Protein AF-A0A967BMY0-F1 (afdb_monomer_lite)

Radius of gyration: 18.99 Å; chains: 1; bounding box: 35×41×43 Å

Structure (mmCIF, N/CA/C/O backbone):
data_AF-A0A967BMY0-F1
#
_entry.id   AF-A0A967BMY0-F1
#
loop_
_atom_site.group_PDB
_atom_site.id
_atom_site.type_symbol
_atom_site.label_atom_id
_atom_site.label_alt_id
_atom_site.label_comp_id
_atom_site.label_asym_id
_atom_site.label_entity_id
_atom_site.label_seq_id
_atom_site.pdbx_PDB_ins_code
_atom_site.Cartn_x
_atom_site.Cartn_y
_atom_site.Cartn_z
_atom_site.occupancy
_atom_site.B_iso_or_equiv
_atom_site.auth_seq_id
_atom_site.auth_comp_id
_atom_site.auth_asym_id
_atom_site.auth_atom_id
_atom_site.pdbx_PDB_model_num
ATOM 1 N N . VAL A 1 1 ? 8.248 -5.581 -21.957 1.00 63.72 1 VAL A N 1
ATOM 2 C CA . VAL A 1 1 ? 7.994 -4.436 -22.867 1.00 63.72 1 VAL A CA 1
ATOM 3 C C . VAL A 1 1 ? 6.939 -3.490 -22.286 1.00 63.72 1 VAL A C 1
ATOM 5 O O . VAL A 1 1 ? 7.336 -2.416 -21.870 1.00 63.72 1 VAL A O 1
ATOM 8 N N . ASP A 1 2 ? 5.673 -3.897 -22.093 1.00 88.31 2 ASP A N 1
ATOM 9 C CA . ASP A 1 2 ? 4.603 -3.030 -21.524 1.00 88.31 2 ASP A CA 1
ATOM 10 C C . ASP A 1 2 ? 4.942 -2.391 -20.152 1.00 88.31 2 ASP A C 1
ATOM 12 O O . ASP A 1 2 ? 4.725 -1.201 -19.950 1.00 88.31 2 ASP A O 1
ATOM 16 N N . GLN A 1 3 ? 5.558 -3.128 -19.217 1.00 86.25 3 GLN A N 1
ATOM 17 C CA . GLN A 1 3 ? 5.914 -2.567 -17.898 1.00 86.25 3 GLN A CA 1
ATOM 18 C C . GLN A 1 3 ? 6.969 -1.446 -17.959 1.00 86.25 3 GLN A C 1
ATOM 20 O O . GLN A 1 3 ? 6.872 -0.471 -17.216 1.00 86.25 3 GLN A O 1
ATOM 25 N N . ARG A 1 4 ? 7.947 -1.542 -18.872 1.00 91.56 4 ARG A N 1
ATOM 26 C CA . ARG A 1 4 ? 8.982 -0.510 -19.050 1.00 91.56 4 ARG A CA 1
ATOM 27 C C . ARG A 1 4 ? 8.374 0.780 -19.595 1.00 91.56 4 ARG A C 1
ATOM 29 O O . ARG A 1 4 ? 8.626 1.846 -19.046 1.00 91.56 4 ARG A O 1
ATOM 36 N N . GLU A 1 5 ? 7.520 0.678 -20.612 1.00 92.56 5 GLU A N 1
ATOM 37 C CA . GLU A 1 5 ? 6.829 1.836 -21.196 1.00 92.56 5 GLU A CA 1
ATOM 38 C C . GLU A 1 5 ? 5.979 2.579 -20.151 1.00 92.56 5 GLU A C 1
ATOM 40 O O . GLU A 1 5 ? 5.986 3.813 -20.094 1.00 92.56 5 GLU A O 1
ATOM 45 N N . ARG A 1 6 ? 5.304 1.838 -19.259 1.00 92.44 6 ARG A N 1
ATOM 46 C CA . ARG A 1 6 ? 4.560 2.420 -18.132 1.00 92.44 6 ARG A CA 1
ATOM 47 C C . ARG A 1 6 ? 5.476 3.190 -17.187 1.00 92.44 6 ARG A C 1
ATOM 49 O O . ARG A 1 6 ? 5.175 4.343 -16.881 1.00 92.44 6 ARG A O 1
ATOM 56 N N . PHE A 1 7 ? 6.599 2.614 -16.767 1.00 91.94 7 PHE A N 1
ATOM 57 C CA . PHE A 1 7 ? 7.546 3.306 -15.884 1.00 91.94 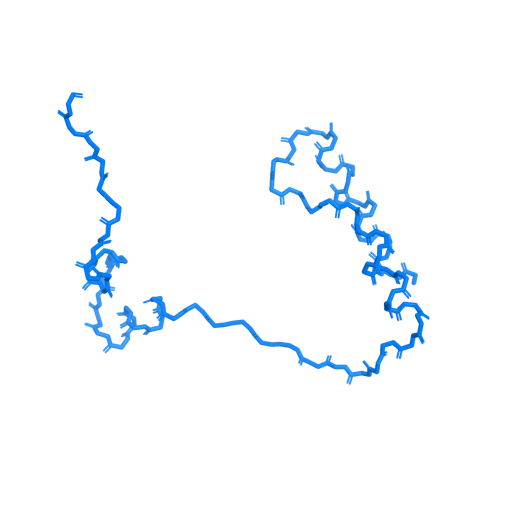7 PHE A CA 1
ATOM 58 C C . PHE A 1 7 ? 8.185 4.528 -16.553 1.00 91.94 7 PHE A C 1
ATOM 60 O O . PHE A 1 7 ? 8.316 5.572 -15.921 1.00 91.94 7 PHE A O 1
ATOM 67 N N . GLU A 1 8 ? 8.508 4.464 -17.845 1.00 92.25 8 GLU A N 1
ATOM 68 C CA . GLU A 1 8 ? 9.010 5.623 -18.590 1.00 92.25 8 GLU A CA 1
ATOM 69 C C . GLU A 1 8 ? 7.972 6.751 -18.683 1.00 92.25 8 GLU A C 1
ATOM 71 O O . GLU A 1 8 ? 8.327 7.930 -18.597 1.00 92.25 8 GLU A O 1
ATOM 76 N N . SER A 1 9 ? 6.685 6.416 -18.831 1.00 93.25 9 SER A N 1
ATOM 77 C CA . SER A 1 9 ? 5.604 7.409 -18.792 1.00 93.25 9 SER A CA 1
ATOM 78 C C . SER A 1 9 ? 5.467 8.065 -17.414 1.00 93.25 9 SER A C 1
ATOM 80 O O . SER A 1 9 ? 5.365 9.288 -17.337 1.00 93.25 9 SER A O 1
ATOM 82 N N . GLN A 1 10 ? 5.567 7.285 -16.333 1.00 93.44 10 GLN A N 1
ATOM 83 C CA . GLN A 1 10 ? 5.559 7.790 -14.958 1.00 93.44 10 GLN A CA 1
ATOM 84 C C . GLN A 1 10 ? 6.777 8.685 -14.698 1.00 93.44 10 GLN A C 1
ATOM 86 O O . GLN A 1 10 ? 6.636 9.794 -14.196 1.00 93.44 10 GLN A O 1
ATOM 91 N N . ALA A 1 11 ? 7.961 8.299 -15.175 1.00 92.25 11 ALA A N 1
ATOM 92 C CA . ALA A 1 11 ? 9.162 9.123 -15.067 1.00 92.25 11 ALA A CA 1
ATOM 93 C C . ALA A 1 11 ? 9.031 10.472 -15.804 1.00 92.25 11 ALA A C 1
ATOM 95 O O . ALA A 1 11 ? 9.586 11.479 -15.359 1.00 92.25 11 ALA A O 1
ATOM 96 N N . LYS A 1 12 ? 8.297 10.524 -16.927 1.00 93.56 12 LYS A N 1
ATOM 97 C CA . LYS A 1 12 ? 7.976 11.790 -17.612 1.00 93.56 12 LYS A CA 1
ATOM 98 C C . LYS A 1 12 ? 7.030 12.661 -16.781 1.00 93.56 12 LYS A C 1
ATOM 100 O O . LYS A 1 12 ? 7.267 13.864 -16.717 1.00 93.56 12 LYS A O 1
ATOM 105 N N . LEU A 1 13 ? 6.017 12.072 -16.140 1.00 93.81 13 LEU A N 1
ATOM 106 C CA . LEU A 1 13 ? 5.121 12.786 -15.217 1.00 93.81 13 LEU A CA 1
ATOM 107 C C . LEU A 1 13 ? 5.898 13.347 -14.019 1.00 93.81 13 LEU A C 1
ATOM 109 O O . LEU A 1 13 ? 5.776 14.532 -13.717 1.00 93.81 13 LEU A O 1
ATOM 113 N N . GLY A 1 14 ? 6.799 12.555 -13.432 1.00 92.56 14 GLY A N 1
ATOM 114 C CA . GLY A 1 14 ? 7.668 13.011 -12.345 1.00 92.56 14 GLY A CA 1
ATOM 115 C C . GLY A 1 14 ? 8.558 14.191 -12.749 1.00 92.56 14 GLY A C 1
ATOM 116 O O . GLY A 1 14 ? 8.647 15.185 -12.034 1.00 92.56 14 GLY A O 1
ATOM 117 N N . LYS A 1 15 ? 9.149 14.162 -13.955 1.00 92.50 15 LYS A N 1
ATOM 118 C CA . LYS A 1 15 ? 9.905 15.312 -14.500 1.00 92.50 15 LYS A CA 1
ATOM 119 C C . LYS A 1 15 ? 9.038 16.551 -14.742 1.00 92.50 15 LYS A C 1
ATOM 121 O O . LYS A 1 15 ? 9.574 17.655 -14.769 1.00 92.50 15 LYS A O 1
ATOM 126 N N . ALA A 1 16 ? 7.734 16.372 -14.939 1.00 95.69 16 ALA A N 1
ATOM 127 C CA . ALA A 1 16 ? 6.769 17.457 -15.085 1.00 95.69 16 ALA A CA 1
ATOM 128 C C . ALA A 1 16 ? 6.255 17.999 -13.735 1.00 95.69 16 ALA A C 1
ATOM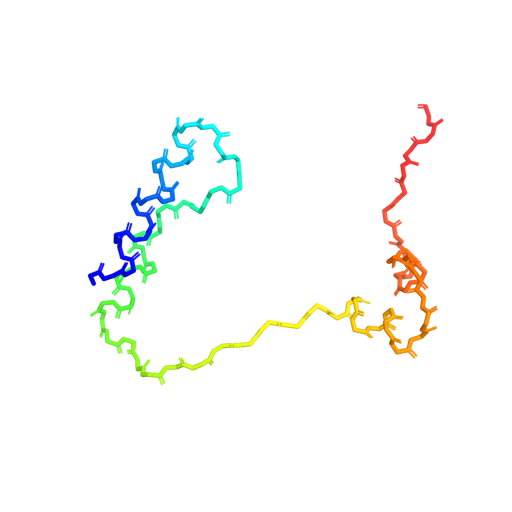 130 O O . ALA A 1 16 ? 5.457 18.934 -13.739 1.00 95.69 16 ALA A O 1
ATOM 131 N N . GLY A 1 17 ? 6.732 17.462 -12.603 1.00 94.38 17 GLY A N 1
ATOM 132 C CA . GLY A 1 17 ? 6.411 17.943 -11.257 1.00 94.38 17 GLY A CA 1
ATOM 133 C C . GLY A 1 17 ? 5.372 17.114 -10.501 1.00 94.38 17 GLY A C 1
ATOM 134 O O . GLY A 1 17 ? 4.877 17.576 -9.479 1.00 94.38 17 GLY A O 1
ATOM 135 N N . ASP A 1 18 ? 5.026 15.919 -10.984 1.00 95.12 18 ASP A N 1
ATOM 136 C CA . ASP A 1 18 ? 4.169 14.986 -10.246 1.00 95.12 18 ASP A CA 1
ATOM 137 C C . ASP A 1 18 ? 4.971 14.269 -9.142 1.00 95.12 18 ASP A C 1
ATOM 139 O O . ASP A 1 18 ? 5.782 13.385 -9.424 1.00 95.12 18 ASP A O 1
ATOM 143 N N . GLU A 1 19 ? 4.763 14.666 -7.884 1.00 93.19 19 GLU A N 1
ATOM 144 C CA . GLU A 1 19 ? 5.445 14.092 -6.712 1.00 93.19 19 GLU A CA 1
ATOM 145 C C . GLU A 1 19 ? 4.995 12.657 -6.385 1.00 93.19 19 GLU A C 1
ATOM 147 O O . GLU A 1 19 ? 5.708 11.941 -5.681 1.00 93.19 19 GLU A O 1
ATOM 152 N N . GLU A 1 20 ? 3.842 12.216 -6.900 1.00 93.12 20 GLU A N 1
ATOM 153 C CA . GLU A 1 20 ? 3.315 10.860 -6.691 1.00 93.12 20 GLU A CA 1
ATOM 154 C C . GLU A 1 20 ? 3.738 9.882 -7.801 1.00 93.12 20 GLU A C 1
ATOM 156 O O . GLU A 1 20 ? 3.467 8.67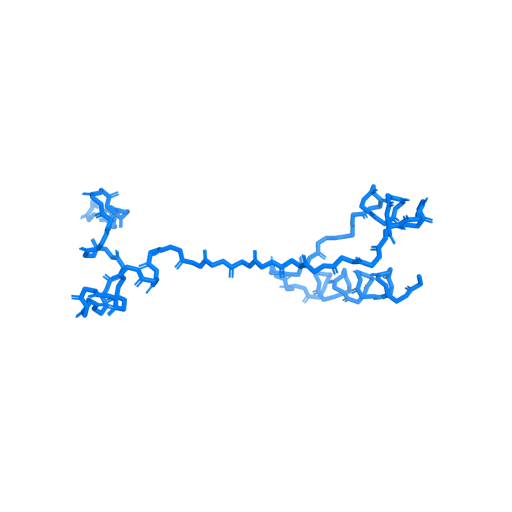9 -7.714 1.00 93.12 20 GLU A O 1
ATOM 161 N N . ALA A 1 21 ? 4.414 10.372 -8.845 1.00 94.12 21 ALA A N 1
ATOM 162 C CA . ALA A 1 21 ? 4.848 9.548 -9.962 1.00 94.12 21 ALA A CA 1
ATOM 163 C C . ALA A 1 21 ? 5.841 8.464 -9.521 1.00 94.12 21 ALA A C 1
ATOM 165 O O . ALA A 1 21 ? 6.823 8.717 -8.818 1.00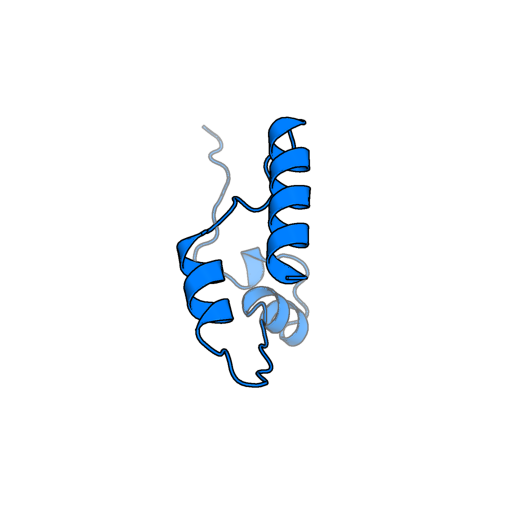 94.12 21 ALA A O 1
ATOM 166 N N . HIS A 1 22 ? 5.625 7.239 -10.004 1.00 89.94 22 HIS A N 1
ATOM 167 C CA . HIS A 1 22 ? 6.537 6.140 -9.700 1.00 89.94 22 HIS A CA 1
ATOM 168 C C . HIS A 1 22 ? 7.916 6.356 -10.348 1.00 89.94 22 HIS A C 1
ATOM 170 O O . HIS A 1 22 ? 7.994 6.645 -11.550 1.00 89.94 22 HIS A O 1
ATOM 176 N N . PRO A 1 23 ? 9.018 6.158 -9.601 1.00 88.25 23 PRO A N 1
ATOM 177 C CA . PRO A 1 23 ? 10.353 6.170 -10.176 1.00 88.25 23 PRO A CA 1
ATOM 178 C C . PRO A 1 23 ? 10.576 4.949 -11.077 1.00 88.25 23 PRO A C 1
ATOM 180 O O . PRO A 1 23 ? 9.957 3.897 -10.917 1.00 88.25 23 PRO A O 1
ATOM 183 N N . LEU A 1 24 ? 11.512 5.084 -12.015 1.00 89.62 24 LEU A N 1
ATOM 184 C CA . LEU A 1 24 ? 11.976 3.971 -12.835 1.00 89.62 24 LEU A CA 1
ATOM 185 C C . LEU A 1 24 ? 12.843 3.029 -11.982 1.00 89.62 24 LEU A C 1
ATOM 187 O O . LEU A 1 24 ? 13.941 3.406 -11.575 1.00 89.62 24 LEU A O 1
ATOM 191 N N . ASP A 1 25 ? 12.358 1.811 -11.736 1.00 91.88 25 ASP A N 1
ATOM 192 C CA . ASP A 1 25 ? 13.098 0.750 -11.039 1.00 91.88 25 ASP A CA 1
ATOM 193 C C . ASP A 1 25 ? 13.615 -0.295 -12.040 1.00 91.88 25 ASP A C 1
ATOM 195 O O . ASP A 1 25 ? 12.898 -1.203 -12.469 1.00 91.88 25 ASP A O 1
ATOM 199 N N . GLU A 1 26 ? 14.883 -0.151 -12.427 1.00 91.88 26 GLU A N 1
ATOM 200 C CA . GLU A 1 26 ? 15.542 -1.064 -13.366 1.00 91.88 26 GLU A CA 1
ATOM 201 C C . GLU A 1 26 ? 15.742 -2.473 -12.791 1.00 91.88 26 GLU A C 1
ATOM 203 O O . GLU A 1 26 ? 15.689 -3.450 -13.539 1.00 91.88 26 GLU A O 1
ATOM 208 N N . ASN A 1 27 ? 15.906 -2.610 -11.469 1.00 92.62 27 ASN A N 1
ATOM 209 C CA . ASN A 1 27 ? 16.076 -3.920 -10.837 1.00 92.62 27 ASN A CA 1
ATOM 210 C C . ASN A 1 27 ? 14.769 -4.715 -10.892 1.00 92.62 27 ASN A C 1
ATOM 212 O O . ASN A 1 27 ? 14.774 -5.910 -11.197 1.00 92.62 27 ASN A O 1
ATOM 216 N N . PHE A 1 28 ? 13.641 -4.048 -10.637 1.00 91.62 28 PHE A N 1
ATOM 217 C CA . PHE A 1 28 ? 12.321 -4.653 -10.782 1.00 91.62 28 PHE A CA 1
ATOM 218 C C . PHE A 1 28 ? 12.058 -5.083 -12.230 1.00 91.62 28 PHE A C 1
ATOM 220 O O . PHE A 1 28 ? 11.641 -6.217 -12.466 1.00 91.62 28 PHE A O 1
ATOM 227 N N . LEU A 1 29 ? 12.351 -4.220 -13.210 1.00 91.69 29 LEU A N 1
ATOM 228 C CA . LEU A 1 29 ? 12.178 -4.555 -14.628 1.00 91.69 29 LEU A CA 1
ATOM 229 C C . LEU A 1 29 ? 13.028 -5.763 -15.032 1.00 91.69 29 LEU A C 1
ATOM 231 O O . LEU A 1 29 ? 12.499 -6.692 -15.642 1.00 91.69 29 LEU A O 1
ATOM 235 N N . GLN A 1 30 ? 14.300 -5.802 -14.626 1.00 91.25 30 GLN A N 1
ATOM 236 C CA . GLN A 1 30 ? 15.179 -6.939 -14.895 1.00 91.25 30 GLN A CA 1
ATOM 237 C C . GLN A 1 30 ? 14.645 -8.239 -14.272 1.00 91.25 30 GLN A C 1
ATOM 239 O O . GLN A 1 30 ? 14.673 -9.296 -14.910 1.00 91.25 30 GLN A O 1
ATOM 244 N N . ALA A 1 31 ? 14.128 -8.179 -13.041 1.00 90.56 31 ALA A N 1
ATOM 245 C CA . ALA A 1 31 ? 13.537 -9.335 -12.371 1.00 90.56 31 ALA A CA 1
ATOM 246 C C . ALA A 1 31 ? 12.292 -9.854 -13.110 1.00 90.56 31 ALA A C 1
ATOM 248 O O . ALA A 1 31 ? 12.136 -11.063 -13.283 1.00 90.56 31 ALA A O 1
ATOM 249 N N . VAL A 1 32 ? 11.434 -8.954 -13.600 1.00 89.56 32 VAL A N 1
ATOM 250 C CA . VAL A 1 32 ? 10.241 -9.321 -14.379 1.00 89.56 32 VAL A CA 1
ATOM 251 C C . VAL A 1 32 ? 10.625 -9.925 -15.734 1.00 89.56 32 VAL A C 1
ATOM 253 O O . VAL A 1 32 ? 10.077 -10.955 -16.134 1.00 89.56 32 VAL A O 1
ATOM 256 N N . GLU A 1 33 ? 11.594 -9.318 -16.421 1.00 88.06 33 GLU A N 1
ATOM 257 C CA . GLU A 1 33 ? 12.120 -9.775 -17.714 1.00 88.06 33 GLU A CA 1
ATOM 258 C C . GLU A 1 33 ? 12.830 -11.133 -17.624 1.00 88.06 33 GLU A C 1
ATOM 260 O O . GLU A 1 33 ? 12.839 -11.883 -18.599 1.00 88.06 33 GLU A O 1
ATOM 265 N N . SER A 1 34 ? 13.342 -11.499 -16.444 1.00 89.25 34 SER A N 1
ATOM 266 C CA . SER A 1 34 ? 13.947 -12.814 -16.179 1.00 89.25 34 SER A CA 1
ATOM 267 C C . SER A 1 34 ? 12.935 -13.972 -16.174 1.00 89.25 34 SER A C 1
ATOM 269 O O . SER A 1 34 ? 13.337 -15.132 -16.087 1.00 89.25 34 SER A O 1
ATOM 271 N N . GLY A 1 35 ? 11.634 -13.682 -16.301 1.00 86.31 35 GLY A N 1
ATOM 272 C CA . GLY A 1 35 ? 10.584 -14.686 -16.476 1.00 86.31 35 GLY A CA 1
ATOM 273 C C . GLY A 1 35 ? 9.602 -14.746 -15.313 1.00 86.31 35 GLY A C 1
ATOM 274 O O . GLY A 1 35 ? 9.385 -15.815 -14.743 1.00 86.31 35 GLY A O 1
ATOM 275 N N . MET A 1 36 ? 8.991 -13.610 -14.962 1.00 90.56 36 MET A N 1
ATOM 276 C CA . MET A 1 36 ? 7.903 -13.587 -13.982 1.00 90.56 36 MET A CA 1
ATOM 277 C C . MET A 1 36 ? 6.747 -14.495 -14.447 1.00 90.56 36 MET A C 1
ATOM 279 O O . MET A 1 36 ? 6.218 -14.291 -15.544 1.00 90.56 36 MET A O 1
ATOM 283 N N . PRO A 1 37 ? 6.339 -15.500 -13.649 1.00 91.56 37 PRO A N 1
ATOM 284 C CA . PRO A 1 37 ? 5.206 -16.351 -13.991 1.00 91.56 37 PRO A CA 1
ATOM 285 C C . PRO A 1 37 ? 3.900 -15.539 -13.990 1.00 91.56 37 PRO A C 1
ATOM 287 O O . PRO A 1 37 ? 3.853 -14.437 -13.442 1.00 91.56 37 PRO A O 1
ATOM 290 N N . PRO A 1 38 ? 2.803 -16.061 -14.562 1.00 91.50 38 PRO A N 1
ATOM 291 C CA . PRO A 1 38 ? 1.498 -15.429 -14.417 1.00 91.50 38 PRO A CA 1
ATOM 292 C C . PRO A 1 38 ? 1.103 -15.378 -12.932 1.00 91.50 38 PRO A C 1
ATOM 294 O O . PRO A 1 38 ? 0.864 -16.407 -12.302 1.00 91.50 38 PRO A O 1
ATOM 297 N N . THR A 1 39 ? 1.044 -14.171 -12.369 1.00 92.12 39 THR A N 1
ATOM 298 C CA . THR A 1 39 ? 0.765 -13.922 -10.945 1.00 92.12 39 THR A CA 1
ATOM 299 C C . THR A 1 39 ? -0.418 -12.979 -10.760 1.00 92.12 39 THR A C 1
ATOM 301 O O . THR A 1 39 ? -0.602 -12.054 -11.551 1.00 92.12 39 THR A O 1
ATOM 304 N N . GLY A 1 40 ? -1.164 -13.151 -9.667 1.00 92.31 40 GLY A N 1
ATOM 305 C CA . GLY A 1 40 ? -2.130 -12.171 -9.165 1.00 92.31 40 GLY A CA 1
ATOM 306 C C . GLY A 1 40 ? -1.698 -11.633 -7.799 1.00 92.31 40 GLY A C 1
ATOM 307 O O . GLY A 1 40 ? -1.243 -12.403 -6.957 1.00 92.31 40 GLY A O 1
ATOM 308 N N . GLY A 1 41 ? -1.839 -10.323 -7.584 1.00 93.19 41 GLY A N 1
ATOM 309 C CA . GLY A 1 41 ? -1.565 -9.657 -6.306 1.00 93.19 41 GLY A CA 1
ATOM 310 C C . GLY A 1 41 ? -2.820 -8.999 -5.730 1.00 93.19 41 GLY A C 1
ATOM 311 O O . GLY A 1 41 ? -3.707 -8.595 -6.481 1.00 93.19 41 GLY A O 1
ATOM 312 N N . VAL A 1 42 ? -2.894 -8.880 -4.402 1.00 96.50 42 VAL A N 1
ATOM 313 C CA . VAL A 1 42 ? -3.991 -8.201 -3.693 1.00 96.50 42 VAL A CA 1
ATOM 314 C C . VAL A 1 42 ? -3.432 -7.268 -2.621 1.00 96.50 42 VAL A C 1
ATOM 316 O O . VAL A 1 42 ? -2.510 -7.633 -1.895 1.00 96.50 42 VAL A O 1
ATOM 319 N N . GLY A 1 43 ? -4.004 -6.068 -2.517 1.00 95.88 43 GLY A N 1
ATOM 320 C CA . G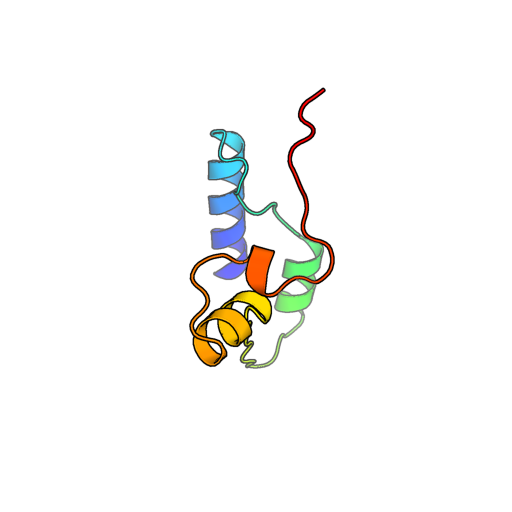LY A 1 43 ? -3.726 -5.110 -1.449 1.00 95.88 43 GLY A CA 1
ATOM 321 C C . GLY A 1 43 ? -5.015 -4.751 -0.716 1.00 95.88 43 GLY A C 1
ATOM 322 O O . GLY A 1 43 ? -6.000 -4.380 -1.352 1.00 95.88 43 GLY A O 1
ATOM 323 N N . ILE A 1 44 ? -5.020 -4.868 0.614 1.00 96.88 44 ILE A N 1
ATOM 324 C CA . ILE A 1 44 ? -6.175 -4.542 1.462 1.00 96.88 44 ILE A CA 1
ATOM 325 C C . ILE A 1 44 ? -5.742 -3.509 2.500 1.00 96.88 44 ILE A C 1
ATOM 327 O O . ILE A 1 44 ? -4.808 -3.739 3.264 1.00 96.88 44 ILE A O 1
ATOM 331 N N . GLY A 1 45 ? -6.443 -2.375 2.550 1.00 96.94 45 GLY A N 1
ATOM 332 C CA . GLY A 1 45 ? -6.240 -1.371 3.593 1.00 96.94 45 GLY A CA 1
ATOM 333 C C . GLY A 1 45 ? -6.920 -1.795 4.893 1.00 96.94 45 GLY A C 1
ATOM 334 O O . GLY A 1 45 ? -8.137 -1.650 5.009 1.00 96.94 45 GLY A O 1
ATOM 335 N N . ILE A 1 46 ? -6.146 -2.296 5.857 1.00 97.62 46 ILE A N 1
ATOM 336 C CA . ILE A 1 46 ? -6.668 -2.844 7.120 1.00 97.62 46 ILE A CA 1
ATOM 337 C C . ILE A 1 46 ? -7.457 -1.801 7.913 1.00 97.62 46 ILE A C 1
ATOM 339 O O . ILE A 1 46 ? -8.578 -2.090 8.321 1.00 97.62 46 ILE A O 1
ATOM 343 N N . ASP A 1 47 ? -6.951 -0.575 8.056 1.00 97.19 47 ASP A N 1
ATOM 344 C CA . ASP A 1 47 ? -7.652 0.468 8.817 1.00 97.19 47 ASP A CA 1
ATOM 345 C C . ASP A 1 47 ? -9.022 0.781 8.208 1.00 97.19 47 ASP A C 1
ATOM 347 O O . ASP A 1 47 ? -10.027 0.822 8.910 1.00 97.19 47 ASP A O 1
ATOM 351 N N . ARG A 1 48 ? -9.097 0.912 6.876 1.00 97.12 48 ARG A N 1
ATOM 352 C CA . ARG A 1 48 ? -10.368 1.154 6.169 1.00 97.12 48 ARG A CA 1
ATOM 353 C C . ARG A 1 48 ? -11.323 -0.031 6.268 1.00 97.12 48 ARG A C 1
ATOM 355 O O . ARG A 1 48 ? -12.532 0.169 6.365 1.00 97.12 48 ARG A O 1
ATOM 362 N N . PHE A 1 49 ? -10.795 -1.252 6.249 1.00 97.62 49 PHE A N 1
ATOM 363 C CA . PHE A 1 49 ? -11.599 -2.449 6.456 1.00 97.62 49 PHE A CA 1
ATOM 364 C C . PHE A 1 49 ? -12.206 -2.465 7.865 1.00 97.62 49 PHE A C 1
ATOM 366 O O . PHE A 1 49 ? -13.409 -2.660 8.015 1.00 97.62 49 PHE A O 1
ATOM 373 N N . VAL A 1 50 ? -11.412 -2.157 8.892 1.00 97.81 50 VAL A N 1
ATOM 374 C CA . VAL A 1 50 ? -11.891 -2.051 10.277 1.00 97.81 50 VAL A CA 1
ATOM 375 C C . VAL A 1 50 ? -12.885 -0.898 10.440 1.00 97.81 50 VAL A C 1
ATOM 377 O O . VAL A 1 50 ? -13.915 -1.086 11.086 1.00 97.81 50 VAL A O 1
ATOM 380 N N . MET A 1 51 ? -12.648 0.265 9.823 1.00 98.19 51 MET A N 1
ATOM 381 C CA . MET A 1 51 ? -13.600 1.388 9.802 1.00 98.19 51 MET A CA 1
ATOM 382 C C . MET A 1 51 ? -14.974 0.958 9.280 1.00 98.19 51 MET A C 1
ATOM 384 O O . MET A 1 51 ? -15.988 1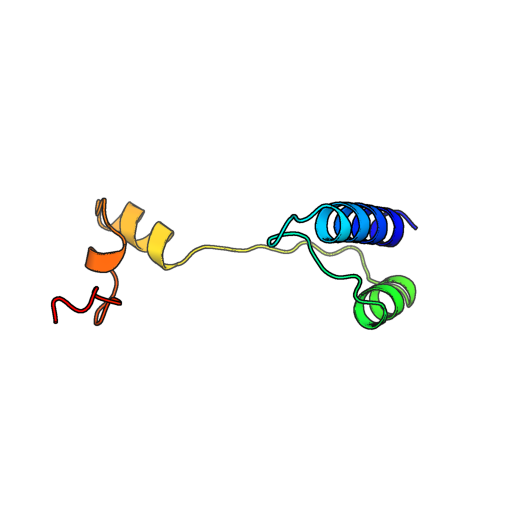.283 9.895 1.00 98.19 51 MET A O 1
ATOM 388 N N . LEU A 1 52 ? -15.010 0.185 8.189 1.00 97.94 52 LEU A N 1
ATOM 389 C CA . LEU A 1 52 ? -16.253 -0.348 7.631 1.00 97.94 52 LEU A CA 1
ATOM 390 C C . LEU A 1 52 ? -16.946 -1.309 8.608 1.00 97.94 52 LEU A C 1
ATOM 392 O O . LEU A 1 52 ? -18.143 -1.174 8.846 1.00 97.94 52 LEU A O 1
ATOM 396 N N . LEU A 1 53 ? -16.200 -2.249 9.199 1.00 98.25 53 LEU A N 1
ATOM 397 C CA . LEU A 1 53 ? -16.746 -3.237 10.140 1.00 98.25 53 LEU A CA 1
ATOM 398 C C . LEU A 1 53 ? -17.264 -2.616 11.441 1.00 98.25 53 LEU A C 1
ATOM 400 O O . LEU A 1 53 ? -18.178 -3.151 12.063 1.00 98.25 53 LEU A O 1
ATOM 404 N N . THR A 1 54 ? -16.672 -1.501 11.858 1.00 97.81 54 THR A N 1
ATOM 405 C CA . THR A 1 54 ? -17.000 -0.810 13.113 1.00 97.81 54 THR A CA 1
ATOM 406 C C . THR A 1 54 ? -17.922 0.393 12.914 1.00 97.81 54 THR A C 1
ATOM 408 O O . THR A 1 54 ? -18.281 1.046 13.888 1.00 97.81 54 THR A O 1
ATOM 411 N N . ASN A 1 55 ? -18.332 0.674 11.669 1.00 97.38 55 ASN A N 1
ATOM 412 C CA . ASN A 1 55 ? -19.126 1.843 11.282 1.00 97.38 55 ASN A CA 1
ATOM 413 C C . ASN A 1 55 ? -18.502 3.186 11.727 1.00 97.38 55 ASN A C 1
ATOM 415 O O . ASN A 1 55 ? -19.202 4.129 12.101 1.00 97.38 55 ASN A O 1
ATOM 419 N N . ASN A 1 56 ? -17.171 3.275 11.682 1.00 97.25 56 ASN A N 1
ATOM 420 C CA . ASN A 1 56 ? -16.421 4.477 12.030 1.00 97.25 56 ASN A CA 1
ATOM 421 C C . ASN A 1 56 ? -16.104 5.307 10.780 1.00 97.25 56 ASN A C 1
ATOM 423 O O . ASN A 1 56 ? -15.568 4.803 9.794 1.00 97.25 56 ASN A O 1
ATOM 427 N N . ARG A 1 57 ? -16.397 6.614 10.827 1.00 96.06 57 ARG A N 1
ATOM 428 C CA . ARG A 1 57 ? -16.138 7.538 9.706 1.00 96.06 57 ARG A CA 1
ATOM 429 C C . ARG A 1 57 ? -14.690 8.030 9.658 1.00 96.06 57 ARG A C 1
ATOM 431 O O . ARG A 1 57 ? -14.207 8.350 8.573 1.00 96.06 57 ARG A O 1
ATOM 438 N N . TRP A 1 58 ? -14.001 8.115 10.797 1.00 95.56 58 TRP A N 1
ATOM 439 C CA . TRP A 1 58 ? -12.650 8.673 10.881 1.00 95.56 58 TRP A CA 1
ATOM 440 C C . TRP A 1 58 ? -11.613 7.591 11.186 1.00 95.56 58 TRP A C 1
ATOM 442 O O . TRP A 1 58 ? -11.784 6.803 12.108 1.00 95.56 58 TRP A O 1
ATOM 452 N N . ILE A 1 59 ? -10.495 7.592 10.451 1.00 96.19 59 ILE A N 1
ATOM 453 C CA . ILE A 1 59 ? -9.420 6.595 10.620 1.00 96.19 59 ILE A CA 1
ATOM 454 C C . ILE A 1 59 ? -8.789 6.627 12.021 1.00 96.19 59 ILE A C 1
ATOM 456 O O . ILE A 1 59 ? -8.396 5.599 12.558 1.00 96.19 59 ILE A O 1
ATOM 460 N N . LYS A 1 60 ? -8.758 7.802 12.656 1.00 95.56 60 LYS A N 1
ATOM 461 C CA . LYS A 1 60 ? -8.247 7.966 14.023 1.00 95.56 60 LYS A CA 1
ATOM 462 C C . LYS A 1 60 ? -9.058 7.199 15.075 1.00 95.56 60 LYS A C 1
ATOM 464 O O . LYS A 1 60 ? -8.519 6.927 16.135 1.00 95.56 60 LYS A O 1
ATOM 469 N N . ASP A 1 61 ? -10.315 6.853 14.783 1.00 95.81 61 ASP A N 1
ATOM 470 C CA . ASP A 1 61 ? -11.193 6.137 15.718 1.00 95.81 61 ASP A CA 1
ATOM 471 C C . ASP A 1 61 ? -10.879 4.627 15.752 1.00 95.81 61 ASP A C 1
ATOM 473 O O . ASP A 1 61 ? -11.355 3.915 16.633 1.00 95.81 61 ASP A O 1
ATOM 477 N N . VAL A 1 62 ? -10.069 4.132 14.804 1.00 96.44 62 VAL A N 1
ATOM 478 C CA . VAL A 1 62 ? -9.639 2.723 14.718 1.00 96.44 62 VAL A CA 1
ATOM 479 C C . VAL A 1 62 ? -8.132 2.530 14.933 1.00 96.44 62 VAL A C 1
ATOM 481 O O . VAL A 1 62 ? -7.653 1.399 14.903 1.00 96.44 62 VAL A O 1
ATOM 484 N N . ILE A 1 63 ? -7.384 3.611 15.182 1.00 97.19 63 ILE A N 1
ATOM 485 C CA . ILE A 1 63 ? -5.947 3.584 15.484 1.00 97.19 63 ILE A CA 1
ATOM 486 C C . ILE A 1 63 ? -5.758 3.919 16.965 1.00 97.19 63 ILE A C 1
ATOM 488 O O . ILE A 1 63 ? -6.206 4.965 17.422 1.00 97.19 63 ILE A O 1
ATOM 492 N N . LEU A 1 64 ? -5.054 3.063 17.713 1.00 96.44 64 LEU A N 1
ATOM 493 C CA . LEU A 1 64 ? -4.882 3.228 19.165 1.00 96.44 64 LEU A CA 1
ATOM 494 C C . LEU A 1 64 ? -4.135 4.521 19.545 1.00 96.44 64 LEU A C 1
ATOM 496 O O . LEU A 1 64 ? -4.478 5.169 20.530 1.00 96.44 64 LEU A O 1
ATOM 500 N N . PHE A 1 65 ? -3.132 4.901 18.749 1.00 96.38 65 PHE A N 1
ATOM 501 C CA . PHE A 1 65 ? -2.328 6.112 18.931 1.00 96.38 65 PHE A CA 1
ATOM 502 C C . PHE A 1 65 ? -2.194 6.851 17.588 1.00 96.38 65 PHE A C 1
ATOM 504 O O . PHE A 1 65 ? -1.195 6.677 16.888 1.00 96.38 65 PHE A O 1
ATOM 511 N N . PRO A 1 66 ? -3.217 7.609 17.158 1.00 94.94 66 PRO A N 1
ATOM 512 C CA . PRO A 1 66 ? -3.202 8.272 15.861 1.00 94.94 66 PRO A CA 1
ATOM 513 C C . PRO A 1 66 ? -2.245 9.468 15.869 1.00 94.94 66 PRO A C 1
ATOM 515 O O . PRO A 1 66 ? -2.051 10.118 16.896 1.00 94.94 66 PRO A O 1
ATOM 518 N N . THR A 1 67 ? -1.691 9.814 14.707 1.00 93.94 67 THR A N 1
ATOM 519 C CA . THR A 1 67 ? -0.964 11.078 14.544 1.00 93.94 67 THR A CA 1
ATOM 520 C C . THR A 1 67 ? -1.914 12.248 14.797 1.00 93.94 67 THR A C 1
ATOM 522 O O . THR A 1 67 ? -2.950 12.377 14.140 1.00 93.94 67 THR A O 1
ATOM 525 N N . LEU A 1 68 ? -1.556 13.107 15.746 1.00 91.44 68 LEU A N 1
ATOM 526 C CA . LEU A 1 68 ? -2.276 14.338 16.060 1.00 91.44 68 LEU A CA 1
ATOM 527 C C . LEU A 1 68 ? -1.474 15.533 15.542 1.00 91.44 68 LEU A C 1
ATOM 529 O O . LEU A 1 68 ? -0.245 15.486 15.498 1.00 91.44 68 LEU A O 1
ATOM 533 N N . ARG A 1 69 ? -2.163 16.609 15.145 1.00 86.69 69 ARG A N 1
ATOM 534 C CA . ARG A 1 69 ? -1.485 17.892 14.934 1.00 86.69 69 ARG A CA 1
ATOM 535 C C . ARG A 1 69 ? -1.023 18.421 16.282 1.00 86.69 69 ARG A C 1
ATOM 537 O O . ARG A 1 69 ? -1.791 18.403 17.243 1.00 86.69 69 ARG A O 1
ATOM 544 N N . ASP A 1 70 ? 0.212 18.895 16.309 1.00 86.38 70 ASP A N 1
ATOM 545 C CA . ASP A 1 70 ? 0.701 19.704 17.410 1.00 86.38 70 ASP A CA 1
ATOM 546 C C . ASP A 1 70 ? -0.046 21.050 17.397 1.00 86.38 70 ASP A C 1
ATOM 548 O O . ASP A 1 70 ? -0.239 21.637 16.330 1.00 86.38 70 ASP A O 1
ATOM 552 N N . ASN A 1 71 ? -0.525 21.492 18.560 1.00 71.00 71 ASN A N 1
ATOM 553 C CA . ASN A 1 71 ? -1.241 22.766 18.730 1.00 71.00 71 ASN A CA 1
ATOM 554 C C . ASN A 1 71 ? -0.348 23.833 19.397 1.00 71.00 71 ASN A C 1
ATOM 556 O O . ASN A 1 71 ? -0.873 24.798 19.956 1.00 71.00 71 ASN A O 1
ATOM 560 N N . SER A 1 72 ? 0.969 23.614 19.388 1.00 60.66 72 SER A N 1
ATOM 561 C CA . SER A 1 72 ? 1.990 24.523 19.921 1.00 60.66 72 SER A CA 1
ATOM 562 C C . SER A 1 72 ? 2.225 25.744 19.032 1.00 60.66 72 SER A C 1
ATOM 564 O O . SER A 1 72 ? 2.198 25.588 17.789 1.00 60.66 72 SER A O 1
#

pLDDT: mean 92.23, std 6.53, range [60.66, 98.25]

Sequence (72 aa):
VDQRERFESQAKLGKAGDEEAHPLDENFLQAVESGMPPTGGVGIGIDRFVMLLTNNRWIKDVILFPTLRDNS

Secondary structure (DSSP, 8-state):
-HHHHHHHHHHHHHHTT-TTPPP--HHHHHHHHTT--S-------HHHHHHHHHT-SSGGGS-SS-------

Foldseek 3Di:
DVVQVQQVVLVVVVVVPPPPRDHDDPVVVVVVVVPDDDDDDDDDDPLVVVCVVVVNPDSVVSDPDDDDDDPD